Protein AF-A0A5A7N2P1-F1 (afdb_monomer_lite)

Organism: NCBI:txid1236966

InterPro domains:
  IPR001971 Small ribosomal subunit protein uS11 [PF00411] (19-48)
  IPR036967 Small ribosomal subunit protein uS11 superfamily [G3DSA:3.30.420.80] (2-48)

pLDDT: mean 76.97, std 15.54, range [48.34, 93.12]

Radius of gyration: 16.2 Å; chains: 1; bounding box: 34×20×50 Å

Secondary structure (DSSP, 8-state):
-PPPP-----------SS-EEEEEE-S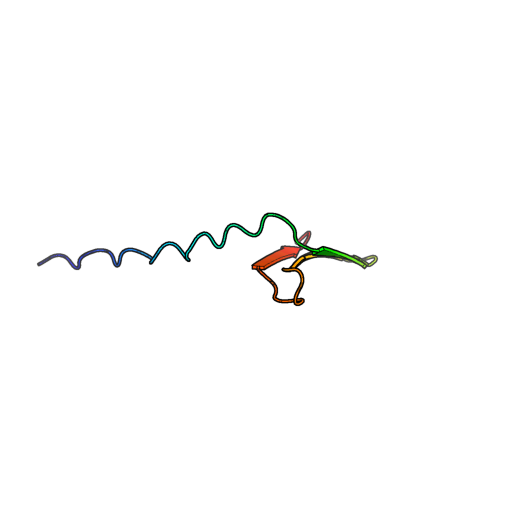S-EEEEEE-TT--EEEEEE--

Structure (mmCIF, N/CA/C/O backbone):
data_AF-A0A5A7N2P1-F1
#
_entry.id   AF-A0A5A7N2P1-F1
#
loop_
_atom_site.group_PDB
_atom_site.id
_atom_site.type_symbol
_atom_site.label_atom_id
_atom_site.label_alt_id
_atom_site.label_comp_id
_atom_site.label_asym_id
_atom_site.label_entity_id
_atom_site.label_seq_id
_atom_site.pdbx_PDB_ins_code
_atom_site.Cartn_x
_atom_site.Cartn_y
_atom_site.Cartn_z
_atom_site.occupancy
_atom_site.B_iso_or_equiv
_atom_site.auth_seq_id
_atom_site.auth_comp_id
_atom_site.auth_asym_id
_atom_site.auth_atom_id
_atom_site.pdbx_PDB_model_num
ATOM 1 N N . MET A 1 1 ? 25.272 -12.053 38.160 1.00 50.59 1 MET A N 1
ATOM 2 C CA . MET A 1 1 ? 23.829 -11.732 38.129 1.00 50.59 1 MET A CA 1
ATOM 3 C C . MET A 1 1 ? 23.479 -11.367 36.686 1.00 50.59 1 MET A C 1
ATOM 5 O O . MET A 1 1 ? 23.860 -10.292 36.241 1.00 50.59 1 MET A O 1
ATOM 9 N N . ALA A 1 2 ? 22.939 -12.301 35.899 1.00 48.34 2 ALA A N 1
ATOM 10 C CA . ALA A 1 2 ? 22.701 -12.095 34.465 1.00 48.34 2 ALA A CA 1
ATOM 11 C C . ALA A 1 2 ? 21.513 -11.140 34.244 1.00 48.34 2 ALA A C 1
ATOM 13 O O . ALA A 1 2 ? 20.490 -11.262 34.911 1.00 48.34 2 ALA A O 1
ATOM 14 N N . LYS A 1 3 ? 21.681 -10.168 33.342 1.00 54.66 3 LYS A N 1
ATOM 15 C CA . LYS A 1 3 ? 20.716 -9.101 33.042 1.00 54.66 3 LYS A CA 1
ATOM 16 C C . LYS A 1 3 ? 19.479 -9.712 32.371 1.00 54.66 3 LYS A C 1
ATOM 18 O O . LYS A 1 3 ? 19.598 -10.310 31.305 1.00 54.66 3 LYS A O 1
ATOM 23 N N . GLU A 1 4 ? 18.319 -9.590 33.009 1.00 59.00 4 GLU A N 1
ATOM 24 C CA . GLU A 1 4 ? 17.055 -10.131 32.504 1.00 59.00 4 GLU A CA 1
ATOM 25 C C . GLU A 1 4 ? 16.708 -9.512 31.136 1.00 59.00 4 GLU A C 1
ATOM 27 O O . GLU A 1 4 ? 16.827 -8.292 30.970 1.00 59.00 4 GLU A O 1
ATOM 32 N N . PRO A 1 5 ? 16.297 -10.311 30.134 1.00 56.34 5 PRO A N 1
ATOM 33 C CA . PRO A 1 5 ? 15.919 -9.779 28.836 1.00 56.34 5 PRO A CA 1
ATOM 34 C C . PRO A 1 5 ? 14.647 -8.947 29.000 1.00 56.34 5 PRO A C 1
ATOM 36 O O . PRO A 1 5 ? 13.605 -9.445 29.434 1.00 56.34 5 PRO A O 1
ATOM 39 N N . SER A 1 6 ? 14.726 -7.664 28.649 1.00 60.31 6 SER A N 1
ATOM 40 C CA . SER A 1 6 ? 13.574 -6.775 28.612 1.00 60.31 6 SER A CA 1
ATOM 41 C C . SER A 1 6 ? 12.519 -7.374 27.682 1.00 60.31 6 SER A C 1
ATOM 43 O O . SER A 1 6 ? 12.686 -7.447 26.465 1.00 60.31 6 SER A O 1
ATOM 45 N N . ARG A 1 7 ? 11.409 -7.840 28.266 1.00 57.41 7 ARG A N 1
ATOM 46 C CA . ARG A 1 7 ? 10.215 -8.246 27.523 1.00 57.41 7 ARG A CA 1
ATOM 47 C C . ARG A 1 7 ? 9.788 -7.050 26.681 1.00 57.41 7 ARG A C 1
ATOM 49 O O . ARG A 1 7 ? 9.240 -6.085 27.211 1.00 57.41 7 ARG A O 1
ATOM 56 N N . VAL A 1 8 ? 10.054 -7.108 25.377 1.00 60.97 8 VAL A N 1
ATOM 57 C CA . VAL A 1 8 ? 9.503 -6.168 24.402 1.00 60.97 8 VAL A CA 1
ATOM 58 C C . VAL A 1 8 ? 7.997 -6.202 24.614 1.00 60.97 8 VAL A C 1
ATOM 60 O O . VAL A 1 8 ? 7.357 -7.221 24.344 1.00 60.97 8 VAL A O 1
ATOM 63 N N . LYS A 1 9 ? 7.443 -5.131 25.197 1.00 52.88 9 LYS A N 1
ATOM 64 C CA . LYS A 1 9 ? 6.000 -4.960 25.371 1.00 52.88 9 LYS A CA 1
ATOM 65 C C . LYS A 1 9 ? 5.408 -5.154 23.984 1.00 52.88 9 LYS A C 1
ATOM 67 O O . LYS A 1 9 ? 5.614 -4.321 23.104 1.00 52.88 9 LYS A O 1
ATOM 72 N N . ARG A 1 10 ? 4.769 -6.307 23.769 1.00 56.91 10 ARG A N 1
ATOM 73 C CA . ARG A 1 10 ? 4.122 -6.650 22.508 1.00 56.91 10 ARG A CA 1
ATOM 74 C C . ARG A 1 10 ? 3.100 -5.547 22.299 1.00 56.91 10 ARG A C 1
ATOM 76 O O . ARG A 1 10 ? 2.132 -5.486 23.053 1.00 56.91 10 ARG A O 1
ATOM 83 N N . ARG A 1 11 ? 3.421 -4.623 21.385 1.00 58.41 11 ARG A N 1
ATOM 84 C CA . ARG A 1 11 ? 2.614 -3.447 21.053 1.00 58.41 11 ARG A CA 1
ATOM 85 C C . ARG A 1 11 ? 1.182 -3.947 20.98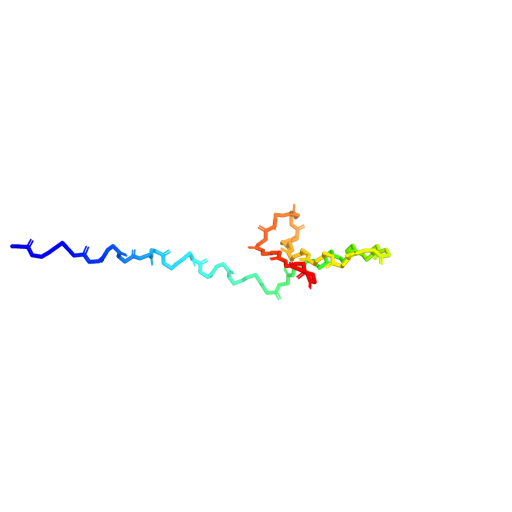3 1.00 58.41 11 ARG A C 1
ATOM 87 O O . ARG A 1 11 ? 0.949 -4.931 20.276 1.00 58.41 11 ARG A O 1
ATOM 94 N N . GLU A 1 12 ? 0.313 -3.392 21.830 1.00 53.03 12 GLU A N 1
ATOM 95 C CA . GLU A 1 12 ? -1.066 -3.853 21.962 1.00 53.03 12 GLU A CA 1
ATOM 96 C C . GLU A 1 12 ? -1.599 -4.142 20.566 1.00 53.03 12 GLU A C 1
ATOM 98 O O . GLU A 1 12 ? -1.479 -3.297 19.672 1.00 53.03 12 GLU A O 1
ATOM 103 N N . ARG A 1 13 ? -2.098 -5.367 20.354 1.00 56.19 13 ARG A N 1
ATOM 104 C CA . ARG A 1 13 ? -2.813 -5.712 19.130 1.00 56.19 13 ARG A CA 1
ATOM 105 C C . ARG A 1 13 ? -4.081 -4.864 19.142 1.00 56.19 13 ARG A C 1
ATOM 107 O O . ARG A 1 13 ? -5.139 -5.334 19.542 1.00 56.19 13 ARG A O 1
ATOM 114 N N . LYS A 1 14 ? -3.967 -3.593 18.749 1.00 58.72 14 LYS A N 1
ATOM 115 C CA . LYS A 1 14 ? -5.099 -2.814 18.275 1.00 58.72 14 LYS A CA 1
ATOM 116 C C . LYS A 1 14 ? -5.614 -3.622 17.101 1.00 58.72 14 LYS A C 1
ATOM 118 O O . LYS A 1 14 ? -4.957 -3.716 16.067 1.00 58.72 14 LYS A O 1
ATOM 123 N N . ASN A 1 15 ? -6.714 -4.321 17.337 1.00 54.44 15 ASN A N 1
ATOM 124 C CA . ASN A 1 15 ? -7.372 -5.148 16.349 1.00 54.44 15 ASN A CA 1
ATOM 125 C C . ASN A 1 15 ? -8.041 -4.180 15.364 1.00 54.44 15 ASN A C 1
ATOM 127 O O . ASN A 1 15 ? -9.219 -3.862 15.481 1.00 54.44 15 ASN A O 1
ATOM 131 N N . ILE A 1 16 ? -7.240 -3.603 14.468 1.00 61.31 16 ILE A N 1
ATOM 132 C CA . ILE A 1 16 ? -7.717 -2.744 13.390 1.00 61.31 16 ILE A CA 1
ATOM 133 C C . ILE A 1 16 ? -8.357 -3.693 12.372 1.00 61.31 16 ILE A C 1
ATOM 135 O O . ILE A 1 16 ? -7.662 -4.307 11.569 1.00 61.31 16 ILE A O 1
ATOM 139 N N . THR A 1 17 ? -9.674 -3.885 12.476 1.00 68.38 17 THR A N 1
ATOM 140 C CA . THR A 1 17 ? -10.452 -4.773 11.590 1.00 68.38 17 THR A CA 1
ATOM 141 C C . THR A 1 17 ? -10.448 -4.288 10.140 1.00 68.38 17 THR A C 1
ATOM 143 O O . THR A 1 17 ? -10.476 -5.103 9.224 1.00 68.38 17 THR A O 1
ATOM 146 N N . SER A 1 18 ? -10.361 -2.971 9.941 1.00 73.19 18 SER A N 1
ATOM 147 C CA . SER A 1 18 ? -10.316 -2.335 8.626 1.00 73.19 18 SER A CA 1
ATOM 148 C C . SER A 1 18 ? -9.333 -1.171 8.649 1.00 73.19 18 SER A C 1
ATOM 150 O O . SER A 1 18 ? -9.333 -0.371 9.584 1.00 73.19 18 SER A O 1
ATOM 152 N N . GLY A 1 19 ? -8.509 -1.074 7.612 1.00 84.69 19 GLY A N 1
ATOM 153 C CA . GLY A 1 19 ? -7.542 0.000 7.410 1.00 84.69 19 GLY A CA 1
ATOM 154 C C . GLY A 1 19 ? -7.468 0.382 5.937 1.00 84.69 19 GLY A C 1
ATOM 155 O O . GLY A 1 19 ? -8.111 -0.248 5.093 1.00 84.69 19 GLY A O 1
ATOM 156 N N . VAL A 1 20 ? -6.689 1.412 5.633 1.00 87.56 20 VAL A N 1
ATOM 157 C CA . VAL A 1 20 ? -6.457 1.875 4.264 1.00 87.56 20 VAL A CA 1
ATOM 158 C C . VAL A 1 20 ? -5.044 1.477 3.854 1.00 87.56 20 VAL A C 1
ATOM 160 O O . VAL A 1 20 ? -4.096 1.584 4.630 1.00 87.56 20 VAL A O 1
ATOM 163 N N . VAL A 1 21 ? -4.894 0.974 2.630 1.00 89.94 21 VAL A N 1
ATOM 164 C CA . VAL A 1 21 ? -3.578 0.678 2.060 1.00 89.94 21 VAL A CA 1
ATOM 165 C C . VAL A 1 21 ? -3.245 1.757 1.046 1.00 89.94 21 VAL A C 1
ATOM 167 O O . VAL A 1 21 ? -3.950 1.931 0.055 1.00 89.94 21 VAL A O 1
ATOM 170 N N . HIS A 1 22 ? -2.149 2.465 1.291 1.00 91.06 22 HIS A N 1
ATOM 171 C CA . HIS A 1 22 ? -1.586 3.430 0.362 1.00 91.0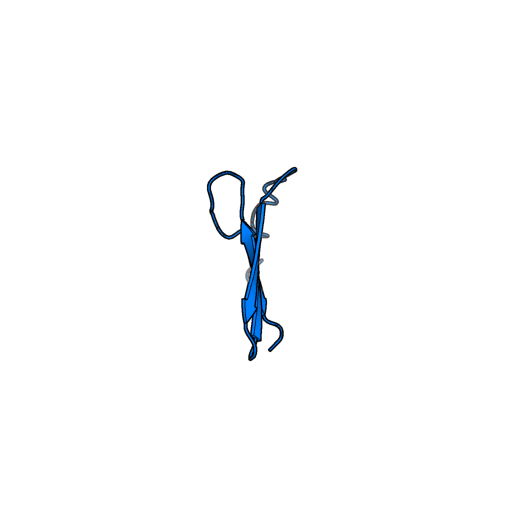6 22 HIS A CA 1
ATOM 172 C C . HIS A 1 22 ? -0.453 2.760 -0.410 1.00 91.06 22 HIS A C 1
ATOM 174 O O . HIS A 1 22 ? 0.551 2.354 0.178 1.00 91.06 22 HIS A O 1
ATOM 180 N N . VAL A 1 23 ? -0.619 2.650 -1.727 1.00 90.69 23 VAL A N 1
ATOM 181 C CA . VAL A 1 23 ? 0.403 2.115 -2.631 1.00 90.69 23 VAL A CA 1
ATOM 182 C C . VAL A 1 23 ? 0.959 3.266 -3.451 1.00 90.69 23 VAL A C 1
ATOM 184 O O . VAL A 1 23 ? 0.255 3.846 -4.274 1.00 90.69 23 VAL A O 1
ATOM 187 N N . ASN A 1 24 ? 2.225 3.597 -3.221 1.00 91.38 24 ASN A N 1
ATOM 188 C CA . ASN A 1 24 ? 2.960 4.535 -4.052 1.00 91.38 24 ASN A CA 1
ATOM 189 C C . ASN A 1 24 ? 3.905 3.749 -4.963 1.00 91.38 24 ASN A C 1
ATOM 191 O O . ASN A 1 24 ? 4.972 3.311 -4.530 1.00 91.38 24 ASN A O 1
ATOM 195 N N . ALA A 1 25 ? 3.480 3.547 -6.209 1.00 91.38 25 ALA A N 1
ATOM 196 C CA . ALA A 1 25 ? 4.260 2.883 -7.242 1.00 91.38 25 ALA A CA 1
ATOM 197 C C . ALA A 1 25 ? 4.890 3.934 -8.166 1.00 91.38 25 ALA A C 1
ATOM 199 O O . ALA A 1 25 ? 4.207 4.589 -8.950 1.00 91.38 25 ALA A O 1
ATOM 200 N N . SER A 1 26 ? 6.205 4.084 -8.062 1.00 90.50 26 SER A N 1
ATOM 201 C CA . SER A 1 26 ? 7.030 4.882 -8.970 1.00 90.50 26 SER A CA 1
ATOM 202 C C . SER A 1 26 ? 7.896 3.959 -9.829 1.00 90.50 26 SER A C 1
ATOM 204 O O . SER A 1 26 ? 8.044 2.778 -9.518 1.00 90.50 26 SER A O 1
ATOM 206 N N . PHE A 1 27 ? 8.529 4.492 -10.877 1.00 91.25 27 PHE A N 1
ATOM 207 C CA . PHE A 1 27 ? 9.404 3.701 -11.755 1.00 91.25 27 PHE A CA 1
ATOM 208 C C . PHE A 1 27 ? 10.573 3.019 -11.028 1.00 91.25 27 PHE A C 1
ATOM 210 O O . PHE A 1 27 ? 11.058 1.995 -11.493 1.00 91.25 27 PHE A O 1
ATOM 217 N N . ASN A 1 28 ? 11.013 3.570 -9.892 1.00 91.06 28 ASN A N 1
ATOM 218 C CA . ASN A 1 28 ? 12.205 3.101 -9.181 1.00 91.06 28 ASN A CA 1
ATOM 219 C C . ASN A 1 28 ? 11.894 2.378 -7.867 1.00 91.06 28 ASN A C 1
ATOM 221 O O . ASN A 1 28 ? 12.778 1.743 -7.300 1.00 91.06 28 ASN A O 1
ATOM 225 N N . ASN A 1 29 ? 10.674 2.504 -7.342 1.00 90.00 29 ASN A N 1
ATOM 226 C CA . ASN A 1 29 ? 10.288 1.857 -6.093 1.00 90.00 29 ASN A CA 1
ATOM 227 C C . ASN A 1 29 ? 8.767 1.768 -5.962 1.00 90.00 29 ASN A C 1
ATOM 229 O O . ASN A 1 29 ? 8.044 2.676 -6.381 1.00 90.00 29 ASN A O 1
ATOM 233 N N . THR A 1 30 ? 8.308 0.710 -5.296 1.00 90.00 30 THR A N 1
ATOM 234 C CA . THR A 1 30 ? 6.945 0.599 -4.779 1.00 90.00 30 THR A CA 1
ATOM 235 C C . THR A 1 30 ? 6.997 0.645 -3.260 1.00 90.00 30 THR A C 1
ATOM 237 O O . THR A 1 30 ? 7.563 -0.244 -2.626 1.00 90.00 30 THR A O 1
ATOM 240 N N . MET A 1 31 ? 6.409 1.682 -2.672 1.00 92.19 31 MET A N 1
ATOM 241 C CA . MET A 1 31 ? 6.246 1.808 -1.227 1.00 92.19 31 MET A CA 1
ATOM 242 C C . MET A 1 31 ? 4.793 1.529 -0.858 1.00 92.19 31 MET A C 1
ATOM 244 O O . MET A 1 31 ? 3.871 2.136 -1.404 1.00 92.19 31 MET A O 1
ATOM 248 N N . ILE A 1 32 ? 4.599 0.608 0.079 1.00 91.81 32 ILE A N 1
ATOM 249 C CA . ILE A 1 32 ? 3.297 0.203 0.594 1.00 91.81 32 ILE A CA 1
ATOM 250 C C . ILE A 1 32 ? 3.221 0.643 2.052 1.00 91.81 32 ILE A C 1
ATOM 252 O O . ILE A 1 32 ? 4.032 0.223 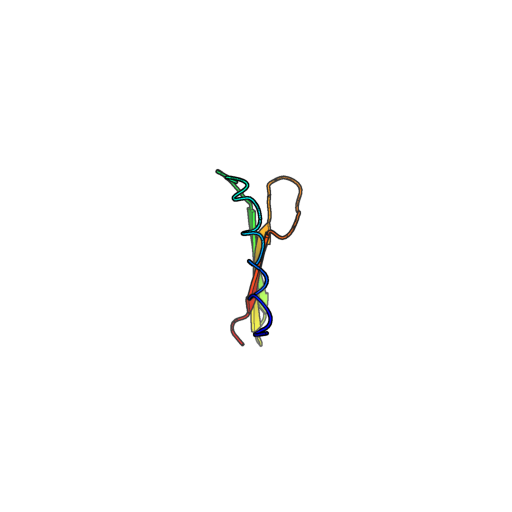2.876 1.00 91.81 32 ILE A O 1
ATOM 256 N N . SER A 1 33 ? 2.223 1.459 2.374 1.00 92.44 33 SER A N 1
ATOM 257 C CA . SER A 1 33 ? 1.951 1.924 3.733 1.00 92.44 33 SER A CA 1
ATOM 258 C C . SER A 1 33 ? 0.546 1.516 4.140 1.00 92.44 33 SER A C 1
ATOM 260 O O . SER A 1 33 ? -0.431 1.855 3.473 1.00 92.44 33 SER A O 1
ATOM 262 N N . ILE A 1 34 ? 0.442 0.793 5.250 1.00 90.50 34 ILE A N 1
ATOM 263 C CA . ILE A 1 34 ? -0.830 0.386 5.840 1.00 90.50 34 ILE A CA 1
ATOM 264 C C . ILE A 1 34 ? -1.165 1.383 6.942 1.00 90.50 34 ILE A C 1
ATOM 266 O O . ILE A 1 34 ? -0.405 1.538 7.905 1.00 90.50 34 ILE A O 1
ATOM 270 N N . THR A 1 35 ? -2.303 2.050 6.802 1.00 90.50 35 THR A N 1
ATOM 271 C CA . THR A 1 35 ? -2.808 3.049 7.741 1.00 90.50 35 THR A CA 1
ATOM 272 C C . THR A 1 35 ? -4.112 2.590 8.385 1.00 90.50 35 THR A C 1
ATOM 274 O O . THR A 1 35 ? -4.826 1.722 7.875 1.00 90.50 35 THR A O 1
ATOM 277 N N . ASP A 1 36 ? -4.428 3.157 9.546 1.00 86.69 36 ASP A N 1
ATOM 278 C CA . ASP A 1 36 ? -5.781 3.083 10.091 1.00 86.69 36 ASP A CA 1
ATOM 279 C C . ASP A 1 36 ? -6.735 4.044 9.352 1.00 86.69 36 ASP A C 1
ATOM 281 O O . ASP A 1 36 ? -6.325 4.849 8.516 1.00 86.69 36 ASP A O 1
ATOM 285 N N . ALA A 1 37 ? -8.030 3.983 9.673 1.00 83.25 37 ALA A N 1
ATOM 286 C CA . ALA A 1 37 ? -9.035 4.877 9.090 1.00 83.25 37 ALA A CA 1
ATOM 287 C C . ALA A 1 37 ? -8.809 6.375 9.401 1.00 83.25 37 ALA A C 1
ATOM 289 O O . ALA A 1 37 ? -9.443 7.225 8.784 1.00 83.25 37 ALA A O 1
ATOM 290 N N . GLN A 1 38 ? -7.928 6.702 10.352 1.00 84.25 38 GLN A N 1
ATOM 291 C CA . GLN A 1 38 ? -7.551 8.070 10.716 1.00 84.25 38 GLN A CA 1
ATOM 292 C C . GLN A 1 38 ? -6.256 8.520 10.014 1.00 84.25 38 GLN A C 1
ATOM 294 O O . GLN A 1 38 ? -5.822 9.653 10.202 1.00 84.25 38 GLN A O 1
ATOM 299 N N . GLY A 1 39 ? -5.640 7.655 9.200 1.00 80.62 39 GLY A N 1
ATOM 300 C CA . GLY A 1 39 ? -4.405 7.940 8.473 1.00 80.62 39 GLY A CA 1
ATOM 301 C C . GLY A 1 39 ? -3.120 7.662 9.258 1.00 80.62 39 GLY A C 1
ATOM 302 O O . GLY A 1 39 ? -2.035 7.970 8.766 1.00 80.62 39 GLY A O 1
ATOM 303 N N . ASN A 1 40 ? -3.186 7.057 10.448 1.00 85.75 40 ASN A N 1
ATOM 304 C CA . ASN A 1 40 ? -1.981 6.709 11.203 1.00 85.75 40 ASN A CA 1
ATOM 305 C C . ASN A 1 40 ? -1.314 5.471 10.601 1.00 85.75 40 ASN A C 1
ATOM 307 O O . ASN A 1 40 ? -1.936 4.413 10.494 1.00 85.75 40 ASN A O 1
ATOM 311 N N . VAL A 1 41 ? -0.028 5.576 10.259 1.00 85.44 41 VAL A N 1
ATOM 312 C CA . VAL A 1 41 ? 0.749 4.465 9.689 1.00 85.44 41 VAL A CA 1
ATOM 313 C C . VAL A 1 41 ? 1.010 3.401 10.754 1.00 85.44 41 VAL A C 1
ATOM 315 O O . VAL A 1 41 ? 1.682 3.637 11.759 1.00 85.44 41 VAL A O 1
ATOM 318 N N . ILE A 1 42 ? 0.490 2.202 10.510 1.00 87.06 42 ILE A N 1
ATOM 319 C CA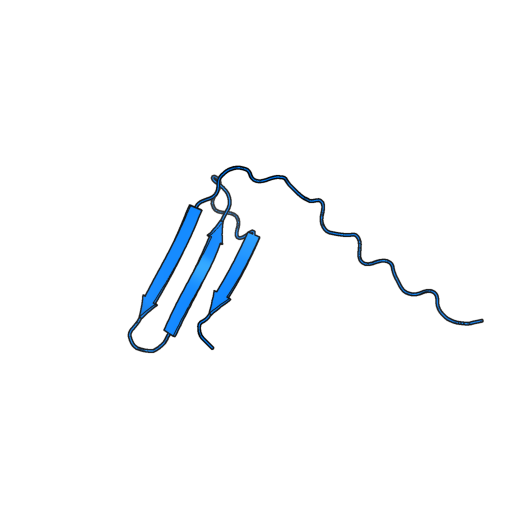 . ILE A 1 42 ? 0.678 1.024 11.361 1.00 87.06 42 ILE A CA 1
ATOM 320 C C . ILE A 1 42 ? 1.991 0.339 10.990 1.00 87.06 42 ILE A C 1
ATOM 322 O O . ILE A 1 42 ? 2.779 -0.042 11.859 1.00 87.06 42 ILE A O 1
ATOM 326 N N . SER A 1 43 ? 2.212 0.173 9.687 1.00 85.88 43 SER A N 1
ATOM 327 C CA . SER A 1 43 ? 3.382 -0.485 9.125 1.00 85.88 43 SER A CA 1
ATOM 328 C C . SER A 1 43 ? 3.593 -0.027 7.688 1.00 85.88 43 SER A C 1
ATOM 330 O O . SER A 1 43 ? 2.647 0.372 7.008 1.00 85.88 43 SER A O 1
ATOM 332 N N . TRP A 1 44 ? 4.836 -0.085 7.238 1.00 91.69 44 TRP A N 1
ATOM 333 C CA . TRP A 1 44 ? 5.216 0.229 5.874 1.00 91.69 44 TRP A CA 1
ATOM 334 C C . TRP A 1 44 ? 6.298 -0.741 5.417 1.00 91.69 44 TRP A C 1
ATOM 336 O O . TRP A 1 44 ? 7.035 -1.306 6.227 1.00 91.69 44 TRP A O 1
ATOM 346 N N . SER A 1 45 ? 6.362 -0.946 4.111 1.00 91.19 45 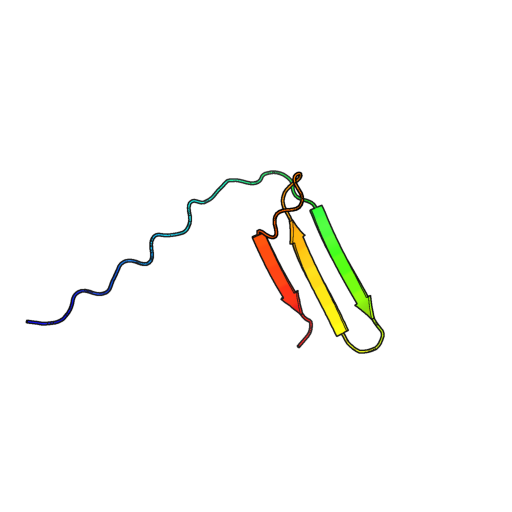SER A N 1
ATOM 347 C CA . SER A 1 45 ? 7.372 -1.760 3.453 1.00 91.19 45 SER A CA 1
ATOM 348 C C . SER A 1 45 ? 7.616 -1.193 2.062 1.00 91.19 45 SER A C 1
ATOM 350 O O . SER A 1 45 ? 6.690 -0.730 1.394 1.00 91.19 45 SER A O 1
ATOM 352 N N . SER A 1 46 ? 8.871 -1.195 1.639 1.00 93.12 46 SER A N 1
ATOM 353 C CA . SER A 1 46 ? 9.275 -0.892 0.271 1.00 93.12 46 SER A CA 1
ATOM 354 C C . SER A 1 46 ? 9.717 -2.159 -0.445 1.00 93.12 46 SER A C 1
ATOM 356 O O . SER A 1 46 ? 10.025 -3.168 0.186 1.00 93.12 46 SER A O 1
ATOM 358 N N . ALA A 1 47 ? 9.760 -2.093 -1.775 1.00 85.62 47 ALA A N 1
ATOM 359 C CA . ALA A 1 47 ? 10.318 -3.157 -2.606 1.00 85.62 47 ALA A CA 1
ATOM 360 C C . ALA A 1 47 ? 11.839 -3.351 -2.417 1.00 85.62 47 ALA A C 1
ATOM 362 O O . ALA A 1 47 ? 12.373 -4.363 -2.866 1.00 85.62 47 ALA A O 1
ATOM 363 N N . GLY A 1 48 ? 12.519 -2.394 -1.774 1.00 76.12 48 GLY A N 1
ATOM 364 C CA . GLY A 1 48 ? 13.936 -2.445 -1.402 1.00 76.12 48 GLY A CA 1
ATOM 365 C C . GLY A 1 48 ? 14.149 -2.304 0.094 1.00 76.12 48 GLY A C 1
ATOM 366 O O . GLY A 1 48 ? 13.258 -1.713 0.753 1.00 76.12 48 GLY A O 1
#

Sequence (48 aa):
MAKEPSRVKRRERKNITSGVVHVNASFNNTMISITDAQGNVISWSSAG

Foldseek 3Di:
DDDDPPDPPPPPPPVLVDWDWDWDDDPVKIKIFTGGPVRHTPDIDIPD